Protein AF-A0A9P9P4Y6-F1 (afdb_monomer_lite)

Sequence (177 aa):
MSGSPSTPTEPVHRPNLHLLPASKLDEPAIAHLHTLSPSIWAPLIDFNLPLLPSQAPVTNEHGLICWLADINWPIAYPVSQLLLTLVNDCDKRDKYGDVLVRAVTRVLECVEEWDWLYWTIVHVVDGIEDRGWMRERFGASLKALQGRVPKEEEEDWGFGEVIGRCLGEGDGESEPR

Foldseek 3Di:
DDDDPDDPDPAPPPPDPVLDAPDLARQVSLVVLVVDDCVRQLSQQAPVPPDDPNHDDDPPRDGLLNSLLDPPRPCNLSSLVSLLVQQQDPVSCVVRVVSSLVSLLCCLPPPPRLSSVLSSLVSHLLSHPPLVVSCVRCVVSLVVSVVPQDPVSCVVRVSVVSSCVSNVVPDPPPPDD

Structure (mmCIF, N/CA/C/O backbone):
data_AF-A0A9P9P4Y6-F1
#
_entry.id   AF-A0A9P9P4Y6-F1
#
loop_
_atom_site.group_PDB
_atom_site.id
_atom_site.type_symbol
_atom_site.label_atom_id
_atom_site.label_alt_id
_atom_site.label_comp_id
_atom_site.label_asym_id
_atom_site.label_entity_id
_atom_site.label_seq_id
_atom_site.pdbx_PDB_ins_code
_atom_site.Cartn_x
_atom_site.Cartn_y
_atom_site.Cartn_z
_atom_site.occupancy
_atom_site.B_iso_or_equiv
_atom_site.auth_seq_id
_atom_site.auth_comp_id
_atom_site.auth_asym_id
_atom_site.auth_atom_id
_atom_site.pdbx_PDB_model_num
ATOM 1 N N . MET A 1 1 ? 9.558 -48.601 10.997 1.00 41.41 1 MET A N 1
ATOM 2 C CA . MET A 1 1 ? 9.427 -47.133 10.909 1.00 41.41 1 MET A CA 1
ATOM 3 C C . MET A 1 1 ? 10.290 -46.679 9.748 1.00 41.41 1 MET A C 1
ATOM 5 O O . MET A 1 1 ? 11.505 -46.691 9.877 1.00 41.41 1 MET A O 1
ATOM 9 N N . SER A 1 2 ? 9.684 -46.416 8.593 1.00 39.50 2 SER A N 1
ATOM 10 C CA . SER A 1 2 ? 10.407 -46.008 7.385 1.00 39.50 2 SER A CA 1
ATOM 11 C C . SER A 1 2 ? 10.433 -44.484 7.334 1.00 39.50 2 SER A C 1
ATOM 13 O O . SER A 1 2 ? 9.413 -43.862 7.050 1.00 39.50 2 SER A O 1
ATOM 15 N N . GLY A 1 3 ? 11.573 -43.886 7.681 1.00 40.00 3 GLY A N 1
ATOM 16 C CA . GLY A 1 3 ? 11.806 -42.459 7.486 1.00 40.00 3 GLY A CA 1
ATOM 17 C C . GLY A 1 3 ? 11.973 -42.187 5.997 1.00 40.00 3 GLY A C 1
ATOM 18 O O . GLY A 1 3 ? 12.888 -42.723 5.376 1.00 40.00 3 GLY A O 1
ATOM 19 N N . SER A 1 4 ? 11.074 -41.396 5.417 1.00 41.38 4 SER A N 1
ATOM 20 C CA . SER A 1 4 ? 11.300 -40.854 4.078 1.00 41.3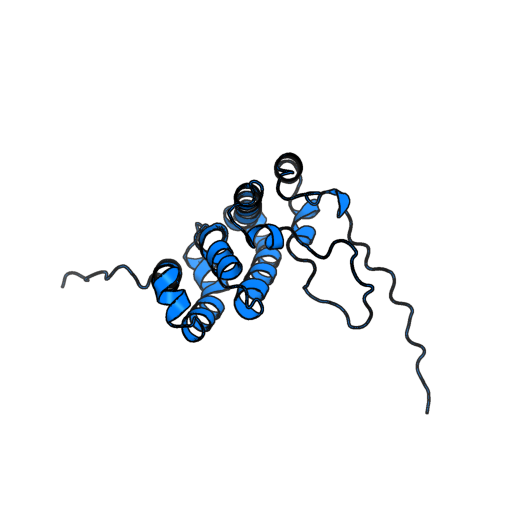8 4 SER A CA 1
ATOM 21 C C . SER A 1 4 ? 12.419 -39.812 4.179 1.00 41.38 4 SER A C 1
ATOM 23 O O . SER A 1 4 ? 12.336 -38.949 5.055 1.00 41.38 4 SER A O 1
ATOM 25 N N . PRO A 1 5 ? 13.472 -39.876 3.349 1.00 44.28 5 PRO A N 1
ATOM 26 C CA . PRO A 1 5 ? 14.483 -38.832 3.322 1.00 44.28 5 PRO A CA 1
ATOM 27 C C . PRO A 1 5 ? 13.847 -37.548 2.785 1.00 44.28 5 PRO A C 1
ATOM 29 O O . PRO A 1 5 ? 13.295 -37.535 1.684 1.00 44.28 5 PRO A O 1
ATOM 32 N N . SER A 1 6 ? 13.908 -36.477 3.578 1.00 45.12 6 SER A N 1
ATOM 33 C CA . SER A 1 6 ? 13.516 -35.135 3.158 1.00 45.12 6 SER A CA 1
ATOM 34 C C . SER A 1 6 ? 14.302 -34.765 1.904 1.00 45.12 6 SER A C 1
ATOM 36 O O . SER A 1 6 ? 15.532 -34.707 1.922 1.00 45.12 6 SER A O 1
ATOM 38 N N . THR A 1 7 ? 13.593 -34.569 0.798 1.00 43.34 7 THR A N 1
ATOM 39 C CA . THR A 1 7 ? 14.174 -34.135 -0.471 1.00 43.34 7 THR A CA 1
ATOM 40 C C . THR A 1 7 ? 14.844 -32.773 -0.254 1.00 43.34 7 THR A C 1
ATOM 42 O O . THR A 1 7 ? 14.211 -31.901 0.352 1.00 43.34 7 THR A O 1
ATOM 45 N N . PRO A 1 8 ? 16.092 -32.552 -0.709 1.00 42.59 8 PRO A N 1
ATOM 46 C CA . PRO A 1 8 ? 16.696 -31.227 -0.678 1.00 42.59 8 PRO A CA 1
ATOM 47 C C . PRO A 1 8 ? 15.785 -30.276 -1.453 1.00 42.59 8 PRO A C 1
ATOM 49 O O . PRO A 1 8 ? 15.567 -30.460 -2.649 1.00 42.59 8 PRO A O 1
ATOM 52 N N . THR A 1 9 ? 15.187 -29.309 -0.761 1.00 47.84 9 THR A N 1
ATOM 53 C CA . THR A 1 9 ? 14.429 -28.249 -1.424 1.00 47.84 9 THR A CA 1
ATOM 54 C C . THR A 1 9 ? 15.454 -27.397 -2.166 1.00 47.84 9 THR A C 1
ATOM 56 O O . THR A 1 9 ? 16.363 -26.857 -1.535 1.00 47.84 9 THR A O 1
ATOM 59 N N . GLU A 1 10 ? 15.370 -27.334 -3.497 1.00 41.88 10 GLU A N 1
ATOM 60 C CA . GLU A 1 10 ? 16.190 -26.409 -4.284 1.00 41.88 10 GLU A CA 1
ATOM 61 C C . GLU A 1 10 ? 16.064 -24.992 -3.696 1.00 41.88 10 GLU A C 1
ATOM 63 O O . GLU A 1 10 ? 14.973 -24.617 -3.244 1.00 41.88 10 GLU A O 1
ATOM 68 N N . PRO A 1 11 ? 17.147 -24.191 -3.663 1.00 46.66 11 PRO A N 1
ATOM 69 C CA . PRO A 1 11 ? 17.037 -22.807 -3.236 1.00 46.66 11 PRO A CA 1
ATOM 70 C C . PRO A 1 11 ? 15.997 -22.123 -4.120 1.00 46.66 11 PRO A C 1
ATOM 72 O O . PRO A 1 11 ? 16.094 -22.172 -5.346 1.00 46.66 11 PRO A O 1
ATOM 75 N N . VAL A 1 12 ? 14.989 -21.506 -3.497 1.00 50.34 12 VAL A N 1
ATOM 76 C CA . VAL A 1 12 ? 13.965 -20.745 -4.216 1.00 50.34 12 VAL A CA 1
ATOM 77 C C . VAL A 1 12 ? 14.687 -19.640 -4.977 1.00 50.34 12 VAL A C 1
ATOM 79 O O . VAL A 1 12 ? 15.113 -18.645 -4.391 1.00 50.34 12 VAL A O 1
ATOM 82 N N . HIS A 1 13 ? 14.870 -19.835 -6.281 1.00 50.34 13 HIS A N 1
ATOM 83 C CA . HIS A 1 13 ? 15.431 -18.819 -7.149 1.00 50.34 13 HIS A CA 1
ATOM 84 C C . HIS A 1 13 ? 14.433 -17.664 -7.193 1.00 50.34 13 HIS A C 1
ATOM 86 O O . HIS A 1 13 ? 13.380 -17.761 -7.821 1.00 50.34 13 HIS A O 1
ATOM 92 N N . ARG A 1 14 ? 14.742 -16.588 -6.467 1.00 62.38 14 ARG A N 1
ATOM 93 C CA . ARG A 1 14 ? 14.005 -15.325 -6.527 1.00 62.38 14 ARG A CA 1
ATOM 94 C C . ARG A 1 14 ? 14.793 -14.397 -7.452 1.00 62.38 14 ARG A C 1
ATOM 96 O O . ARG A 1 14 ? 15.753 -13.772 -6.994 1.00 62.38 14 ARG A O 1
ATOM 103 N N . PRO A 1 15 ? 14.491 -14.376 -8.763 1.00 67.06 15 PRO A N 1
ATOM 104 C CA . PRO A 1 15 ? 15.202 -13.507 -9.687 1.00 67.06 15 PRO A CA 1
ATOM 105 C C . PRO A 1 15 ? 15.005 -12.042 -9.276 1.00 67.06 15 PRO A C 1
ATOM 107 O O . PRO A 1 15 ? 14.011 -11.688 -8.646 1.00 67.06 15 PRO A O 1
ATOM 110 N N . ASN A 1 16 ? 15.948 -11.186 -9.665 1.00 83.81 16 ASN A N 1
ATOM 111 C CA . ASN A 1 16 ? 15.811 -9.726 -9.603 1.00 83.81 16 ASN A CA 1
ATOM 112 C C . ASN A 1 16 ? 15.882 -9.058 -8.217 1.00 83.81 16 ASN A C 1
ATOM 114 O O . ASN A 1 16 ? 15.618 -7.865 -8.124 1.00 83.81 16 ASN A O 1
ATOM 118 N N . LEU A 1 17 ? 16.325 -9.748 -7.157 1.00 84.81 17 LEU A N 1
ATOM 119 C CA . LEU A 1 17 ? 16.544 -9.114 -5.838 1.00 84.81 17 LEU A CA 1
ATOM 120 C C . LEU A 1 17 ? 17.487 -7.897 -5.886 1.00 84.81 17 LEU A C 1
ATOM 122 O O . LEU A 1 17 ? 17.355 -6.984 -5.082 1.00 84.81 17 LEU A O 1
ATOM 126 N N . HIS A 1 18 ? 18.415 -7.868 -6.846 1.00 86.06 18 HIS A N 1
ATOM 127 C CA . HIS A 1 18 ? 19.325 -6.743 -7.082 1.00 86.06 18 HIS A CA 1
ATOM 128 C C . HIS A 1 18 ? 18.623 -5.464 -7.575 1.00 86.06 18 HIS A C 1
ATOM 130 O O . HIS A 1 18 ? 19.275 -4.431 -7.667 1.00 86.06 18 HIS A O 1
ATOM 136 N N . LEU A 1 19 ? 17.333 -5.535 -7.926 1.00 90.94 19 LEU A N 1
ATOM 137 C CA . LEU A 1 19 ? 16.517 -4.377 -8.301 1.00 90.94 19 LEU A CA 1
ATOM 138 C C . LEU A 1 19 ? 15.846 -3.700 -7.101 1.00 90.94 19 LEU A C 1
ATOM 140 O O . LEU A 1 19 ? 15.252 -2.636 -7.263 1.00 90.94 19 LEU A O 1
ATOM 144 N N . LEU A 1 20 ? 15.876 -4.324 -5.918 1.00 90.94 20 LEU A N 1
ATOM 145 C CA . LEU A 1 20 ? 15.368 -3.683 -4.712 1.00 90.94 20 LEU A CA 1
ATOM 146 C C . LEU A 1 20 ? 16.230 -2.466 -4.371 1.00 90.94 20 LEU A C 1
ATOM 148 O O . LEU A 1 20 ? 17.451 -2.524 -4.541 1.00 90.94 20 LEU A O 1
ATOM 152 N N . PRO A 1 21 ? 15.623 -1.410 -3.816 1.00 91.50 21 PRO A N 1
ATOM 153 C CA . PRO A 1 21 ? 16.379 -0.290 -3.288 1.00 91.50 21 PRO A CA 1
ATOM 154 C C . PRO A 1 21 ? 17.422 -0.737 -2.266 1.00 91.50 21 PRO A C 1
ATOM 156 O O . PRO A 1 21 ? 17.126 -1.525 -1.365 1.00 91.50 21 PRO A O 1
ATOM 159 N N . ALA A 1 22 ? 18.636 -0.202 -2.373 1.00 89.94 22 ALA A N 1
ATOM 160 C CA . ALA A 1 22 ? 19.704 -0.492 -1.419 1.00 89.94 22 ALA A CA 1
ATOM 161 C C . ALA A 1 22 ? 19.569 0.317 -0.116 1.00 89.94 22 ALA A C 1
ATOM 163 O O . ALA A 1 22 ? 20.199 -0.010 0.891 1.00 89.94 22 ALA A O 1
ATOM 164 N N . SER A 1 23 ? 18.786 1.402 -0.127 1.00 92.56 23 SER A N 1
ATOM 165 C CA . SER A 1 23 ? 18.568 2.261 1.038 1.00 92.56 23 SER A CA 1
ATOM 166 C C . SER A 1 23 ? 17.284 3.085 0.916 1.00 92.56 23 SER A C 1
ATOM 168 O O . SER A 1 23 ? 16.736 3.243 -0.172 1.00 92.56 23 SER A O 1
ATOM 170 N N . LYS A 1 24 ? 16.883 3.725 2.020 1.00 92.81 24 LYS A N 1
ATOM 171 C CA . LYS A 1 24 ? 15.756 4.672 2.074 1.00 92.81 24 LYS A CA 1
ATOM 172 C C . LYS A 1 24 ? 15.887 5.914 1.175 1.00 92.81 24 LYS A C 1
ATOM 174 O O . LYS A 1 24 ? 14.923 6.659 1.039 1.00 92.81 24 LYS A O 1
ATOM 179 N N . LEU A 1 25 ? 17.074 6.158 0.610 1.00 94.19 25 LEU A N 1
ATOM 180 C CA . LEU A 1 25 ? 17.378 7.286 -0.282 1.00 94.19 25 LEU A CA 1
ATOM 181 C C . LEU A 1 25 ? 17.483 6.865 -1.759 1.00 94.19 25 LEU A C 1
ATOM 183 O O . LEU A 1 25 ? 17.777 7.695 -2.615 1.00 94.19 25 LEU A O 1
ATOM 187 N N . ASP A 1 26 ? 17.310 5.579 -2.067 1.00 93.12 26 ASP A N 1
ATOM 188 C CA . ASP A 1 26 ? 17.565 5.016 -3.396 1.00 93.12 26 ASP A CA 1
ATOM 189 C C . ASP A 1 26 ? 16.344 5.141 -4.326 1.00 93.12 26 ASP A C 1
ATOM 191 O O . ASP A 1 26 ? 15.806 4.171 -4.858 1.00 93.12 26 ASP A O 1
ATOM 195 N N . GLU A 1 27 ? 15.883 6.377 -4.515 1.00 92.69 27 GLU A N 1
ATOM 196 C CA . GLU A 1 27 ? 14.817 6.712 -5.465 1.00 92.69 27 GLU A CA 1
ATOM 197 C C . GLU A 1 27 ? 15.111 6.268 -6.916 1.00 92.69 27 GLU A C 1
ATOM 199 O O . GLU A 1 27 ? 14.174 5.827 -7.594 1.00 92.69 27 GLU A O 1
ATOM 204 N N . PRO A 1 28 ? 16.368 6.308 -7.423 1.00 93.94 28 PRO A N 1
ATOM 205 C CA . PRO A 1 28 ? 16.675 5.828 -8.768 1.00 93.94 28 PRO A CA 1
ATOM 206 C C . PRO A 1 28 ? 16.328 4.353 -8.992 1.00 93.94 28 PRO A C 1
ATOM 208 O O . PRO A 1 28 ? 15.915 4.003 -10.100 1.00 93.94 28 PRO A O 1
ATOM 211 N N . ALA A 1 29 ? 16.443 3.496 -7.969 1.00 93.19 29 ALA A N 1
ATOM 212 C CA . ALA A 1 29 ? 16.020 2.101 -8.074 1.00 93.19 29 ALA A CA 1
ATOM 213 C C . ALA A 1 29 ? 14.520 1.997 -8.392 1.00 93.19 29 ALA A C 1
ATOM 215 O O . ALA A 1 29 ? 14.132 1.275 -9.310 1.00 93.19 29 ALA A O 1
ATOM 216 N N . ILE A 1 30 ? 13.675 2.787 -7.722 1.00 94.94 30 ILE A N 1
ATOM 2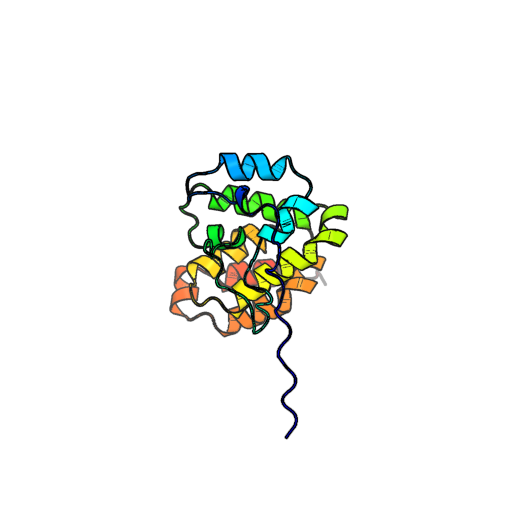17 C CA . ILE A 1 30 ? 12.227 2.808 -7.985 1.00 94.94 30 ILE A CA 1
ATOM 218 C C . ILE A 1 30 ? 11.919 3.373 -9.369 1.00 94.94 30 ILE A C 1
ATOM 220 O O . ILE A 1 30 ? 11.121 2.795 -10.109 1.00 94.94 30 ILE A O 1
ATOM 224 N N . ALA A 1 31 ? 12.590 4.457 -9.763 1.00 93.38 31 ALA A N 1
ATOM 225 C CA . ALA A 1 31 ? 12.450 5.010 -11.107 1.00 93.38 31 ALA A CA 1
ATOM 226 C C . ALA A 1 31 ? 12.803 3.968 -12.183 1.00 93.38 31 ALA A C 1
ATOM 228 O O . ALA A 1 31 ? 12.105 3.858 -13.190 1.00 93.38 31 ALA A O 1
ATOM 229 N N . HIS A 1 32 ? 13.837 3.152 -11.955 1.00 94.81 32 HIS A N 1
ATOM 230 C CA . HIS A 1 32 ? 14.171 2.048 -12.847 1.00 94.81 32 HIS A CA 1
ATOM 231 C C . HIS A 1 32 ? 13.084 0.965 -12.859 1.00 94.81 32 HIS A C 1
ATOM 233 O O . HIS A 1 32 ? 12.693 0.528 -13.942 1.00 94.81 32 HIS A O 1
ATOM 239 N N . LEU A 1 33 ? 12.528 0.581 -11.706 1.00 95.75 33 LEU A N 1
ATOM 240 C CA . LEU A 1 33 ? 11.429 -0.392 -11.632 1.00 95.75 33 LEU A CA 1
ATOM 241 C C . LEU A 1 33 ? 10.201 0.035 -12.451 1.00 95.75 33 LEU A C 1
ATOM 243 O O . LEU A 1 33 ? 9.612 -0.802 -13.132 1.00 95.75 33 LEU A O 1
ATOM 247 N N . HIS A 1 34 ? 9.867 1.330 -12.479 1.00 93.56 34 HIS A N 1
ATOM 248 C CA . HIS A 1 34 ? 8.794 1.863 -13.333 1.00 93.56 34 HIS A CA 1
ATOM 249 C C . HIS A 1 34 ? 9.027 1.643 -14.837 1.00 93.56 34 HIS A C 1
ATOM 251 O O . HIS A 1 34 ? 8.067 1.615 -15.606 1.00 93.56 34 HIS A O 1
ATOM 257 N N . THR A 1 35 ? 10.279 1.477 -15.275 1.00 95.00 35 THR A N 1
ATOM 258 C CA . THR A 1 35 ? 10.611 1.197 -16.684 1.00 95.00 35 THR A CA 1
ATOM 259 C C . THR A 1 35 ? 10.498 -0.285 -17.049 1.00 95.00 35 THR A C 1
ATOM 261 O O . THR A 1 35 ? 10.559 -0.640 -18.227 1.00 95.00 35 THR A O 1
ATOM 264 N N . LEU A 1 36 ? 10.339 -1.160 -16.054 1.00 94.94 36 LEU A N 1
ATOM 265 C CA . LEU A 1 36 ? 10.328 -2.607 -16.219 1.00 94.94 36 LEU A CA 1
ATOM 266 C C . LEU A 1 36 ? 8.897 -3.157 -16.232 1.00 94.94 36 LEU A C 1
ATOM 268 O O . LEU A 1 36 ? 7.982 -2.624 -15.604 1.00 94.94 36 LEU A O 1
ATOM 272 N N . SER A 1 37 ? 8.710 -4.289 -16.915 1.00 94.00 37 SER A N 1
ATOM 273 C CA . SER A 1 37 ? 7.447 -5.034 -16.855 1.00 94.00 37 SER A CA 1
ATOM 274 C C . SER A 1 37 ? 7.139 -5.457 -15.410 1.00 94.00 37 SER A C 1
ATOM 276 O O . SER A 1 37 ? 8.037 -5.987 -14.749 1.00 94.00 37 SER A O 1
ATOM 278 N N . PRO A 1 38 ? 5.880 -5.353 -14.938 1.00 94.00 38 PRO A N 1
ATOM 279 C CA . PRO A 1 38 ? 5.460 -5.881 -13.638 1.00 94.00 38 PRO A CA 1
ATOM 280 C C . PRO A 1 38 ? 5.845 -7.338 -13.375 1.00 94.00 38 PRO A C 1
ATOM 282 O O . PRO A 1 38 ? 6.125 -7.698 -12.238 1.00 94.00 38 PRO A O 1
ATOM 285 N N . SER A 1 39 ? 5.953 -8.176 -14.412 1.00 91.81 39 SER A N 1
ATOM 286 C CA . SER A 1 39 ? 6.429 -9.561 -14.270 1.00 91.81 39 SER A CA 1
ATOM 287 C C . SER A 1 39 ? 7.827 -9.670 -13.650 1.00 91.81 39 SER A C 1
ATOM 289 O O . SER A 1 39 ? 8.172 -10.714 -13.106 1.00 91.81 39 SER A O 1
ATOM 291 N N . ILE A 1 40 ? 8.647 -8.623 -13.777 1.00 91.75 40 ILE A N 1
ATOM 292 C CA . ILE A 1 40 ? 10.027 -8.578 -13.288 1.00 91.75 40 ILE A CA 1
ATOM 293 C C . ILE A 1 40 ? 10.061 -8.227 -11.798 1.00 91.75 40 ILE A C 1
ATOM 295 O O . ILE A 1 40 ? 10.867 -8.804 -11.067 1.00 91.75 40 ILE A O 1
ATOM 299 N N . TRP A 1 41 ? 9.200 -7.307 -11.352 1.00 92.50 41 TRP A N 1
ATOM 300 C CA . TRP A 1 41 ? 9.314 -6.678 -10.035 1.00 92.50 41 TRP A CA 1
ATOM 301 C C . TRP A 1 41 ? 8.129 -6.902 -9.095 1.00 92.50 41 TRP A C 1
ATOM 303 O O . TRP A 1 41 ? 8.308 -6.780 -7.889 1.00 92.50 41 TRP A O 1
ATOM 313 N N . ALA A 1 42 ? 6.942 -7.284 -9.575 1.00 92.19 42 ALA A N 1
ATOM 314 C CA . ALA A 1 42 ? 5.812 -7.607 -8.699 1.00 92.19 42 ALA A CA 1
ATOM 315 C C . ALA A 1 42 ? 6.136 -8.726 -7.681 1.00 92.19 42 ALA A C 1
ATOM 317 O O . ALA A 1 42 ? 5.733 -8.605 -6.525 1.00 92.19 42 ALA A O 1
ATOM 318 N N . PRO A 1 43 ? 6.934 -9.767 -8.015 1.00 88.69 43 PRO A N 1
ATOM 319 C CA . PRO A 1 43 ? 7.397 -10.742 -7.021 1.00 88.69 43 PRO A CA 1
ATOM 320 C C . PRO A 1 43 ? 8.290 -10.160 -5.912 1.00 88.69 43 PRO A C 1
ATOM 322 O O . PRO A 1 43 ? 8.568 -10.854 -4.939 1.00 88.69 43 PRO A O 1
ATOM 325 N N . LEU A 1 44 ? 8.762 -8.916 -6.062 1.00 90.81 44 LEU A N 1
ATOM 326 C CA . LEU A 1 44 ? 9.593 -8.211 -5.086 1.00 90.81 44 LEU A CA 1
ATOM 327 C C . LEU A 1 44 ? 8.772 -7.409 -4.062 1.00 90.81 44 LEU A C 1
ATOM 329 O O . LEU A 1 44 ? 9.353 -6.803 -3.165 1.00 90.81 44 LEU A O 1
ATOM 333 N N . ILE A 1 45 ? 7.438 -7.379 -4.187 1.00 92.44 45 ILE A N 1
ATOM 334 C CA . ILE A 1 45 ? 6.568 -6.584 -3.306 1.00 92.44 45 ILE A CA 1
ATOM 335 C C . ILE A 1 45 ? 6.636 -7.077 -1.866 1.00 92.44 45 ILE A C 1
ATOM 337 O O . ILE A 1 45 ? 6.824 -6.273 -0.956 1.00 92.44 45 ILE A O 1
ATOM 341 N N . ASP A 1 46 ? 6.495 -8.385 -1.669 1.00 85.56 46 ASP A N 1
ATOM 342 C CA . ASP A 1 46 ? 6.514 -9.001 -0.351 1.00 85.56 46 ASP A CA 1
ATOM 343 C C . ASP A 1 46 ? 7.133 -10.394 -0.420 1.00 85.56 46 ASP A C 1
ATOM 345 O O . ASP A 1 46 ? 6.701 -11.265 -1.177 1.00 85.56 46 ASP A O 1
ATOM 349 N N . PHE A 1 47 ? 8.166 -10.596 0.388 1.00 77.19 47 PHE A N 1
ATOM 350 C CA . PHE A 1 47 ? 8.908 -11.845 0.472 1.00 77.19 47 PHE A CA 1
ATOM 351 C C . PHE A 1 47 ? 8.407 -12.783 1.563 1.00 77.19 47 PHE A C 1
ATOM 353 O O . PHE A 1 47 ? 8.854 -13.936 1.592 1.00 77.19 47 PHE A O 1
ATOM 360 N N . ASN A 1 48 ? 7.482 -12.314 2.405 1.00 67.06 48 ASN A N 1
ATOM 361 C CA . ASN A 1 48 ? 6.998 -13.001 3.597 1.00 67.06 48 ASN A CA 1
ATOM 362 C C . ASN A 1 48 ? 5.763 -13.888 3.335 1.00 67.06 48 ASN A C 1
ATOM 364 O O . ASN A 1 48 ? 5.133 -14.362 4.279 1.00 67.06 48 ASN A O 1
ATOM 368 N N . LEU A 1 49 ? 5.430 -14.173 2.065 1.00 60.91 49 LEU A N 1
ATOM 369 C CA . LEU A 1 49 ? 4.292 -15.018 1.675 1.00 60.91 49 LEU A CA 1
ATOM 370 C C . LEU A 1 4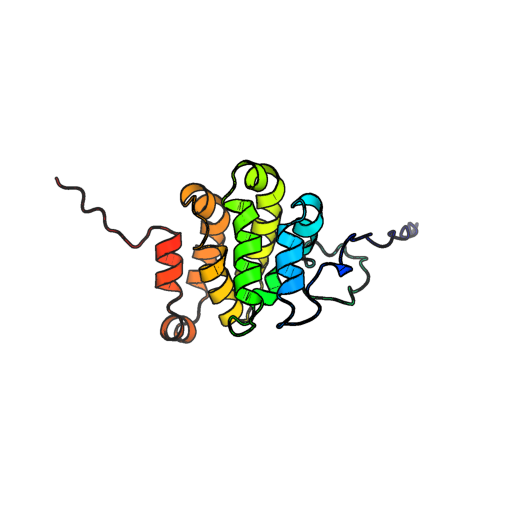9 ? 4.605 -15.990 0.509 1.00 60.91 49 LEU A C 1
ATOM 372 O O . LEU A 1 49 ? 4.878 -15.531 -0.599 1.00 60.91 49 LEU A O 1
ATOM 376 N N . PRO A 1 50 ? 4.452 -17.324 0.674 1.00 52.84 50 PRO A N 1
ATOM 377 C CA . PRO A 1 50 ? 4.604 -18.101 1.898 1.00 52.84 50 PRO A CA 1
ATOM 378 C C . PRO A 1 50 ? 6.065 -18.539 2.107 1.00 52.84 50 PRO A C 1
ATOM 380 O O . PRO A 1 50 ? 6.747 -19.016 1.190 1.00 52.84 50 PRO A O 1
ATOM 383 N N . LEU A 1 51 ? 6.512 -18.458 3.359 1.00 51.66 51 LEU A N 1
ATOM 384 C CA . LEU A 1 51 ? 7.663 -19.205 3.851 1.00 51.66 51 LEU A CA 1
ATOM 385 C C . LEU A 1 51 ? 7.287 -20.695 3.863 1.00 51.66 51 LEU A C 1
ATOM 387 O O . LEU A 1 51 ? 6.562 -21.155 4.743 1.00 51.66 51 LEU A O 1
ATOM 391 N N . LEU A 1 52 ? 7.729 -21.466 2.864 1.00 48.44 52 LEU A N 1
ATOM 392 C CA . LEU A 1 52 ? 7.689 -22.927 2.972 1.00 48.44 52 LEU A CA 1
ATOM 393 C C . LEU A 1 52 ? 8.496 -23.336 4.224 1.00 48.44 52 LEU A C 1
ATOM 395 O O . LEU A 1 52 ? 9.537 -22.724 4.477 1.00 48.44 52 LEU A O 1
ATOM 399 N N . PRO A 1 53 ? 8.089 -24.384 4.968 1.00 44.50 53 PRO A N 1
ATOM 400 C CA . PRO A 1 53 ? 8.727 -24.800 6.228 1.00 44.50 53 PRO A CA 1
ATOM 401 C C . PRO A 1 53 ? 10.235 -25.120 6.153 1.00 44.50 53 PRO A C 1
ATOM 403 O O . PRO A 1 53 ? 10.860 -25.356 7.182 1.00 44.50 53 PRO A O 1
ATOM 406 N N . SER A 1 54 ? 10.819 -25.165 4.952 1.00 46.50 54 SER A N 1
ATOM 407 C CA . SER A 1 54 ? 12.212 -25.522 4.659 1.00 46.50 54 SER A CA 1
ATOM 408 C C . SER A 1 54 ? 13.044 -24.390 4.024 1.00 46.50 54 SER A C 1
ATOM 410 O O . SER A 1 54 ? 14.097 -24.662 3.447 1.00 46.50 54 SER A O 1
ATOM 412 N N . GLN A 1 55 ? 12.598 -23.130 4.083 1.00 52.34 55 GLN A N 1
ATOM 413 C CA . GLN A 1 55 ? 13.295 -22.016 3.420 1.00 52.34 55 GLN A CA 1
ATOM 414 C C . GLN A 1 55 ? 14.494 -21.481 4.219 1.00 52.34 55 GLN A C 1
ATOM 416 O O . GLN A 1 55 ? 14.426 -21.294 5.431 1.00 52.34 55 GLN A O 1
ATOM 421 N N . ALA A 1 56 ? 15.593 -21.203 3.510 1.00 44.50 56 ALA A N 1
ATOM 422 C CA . ALA A 1 56 ? 16.737 -20.475 4.052 1.00 44.50 56 ALA A CA 1
ATOM 423 C C . ALA A 1 56 ? 16.383 -18.986 4.272 1.00 44.50 56 ALA A C 1
ATOM 425 O O . ALA A 1 56 ? 15.626 -18.431 3.469 1.00 44.50 56 ALA A O 1
ATOM 426 N N . PRO A 1 57 ? 16.929 -18.332 5.315 1.00 44.53 57 PRO A N 1
ATOM 427 C CA . PRO A 1 57 ? 16.682 -16.917 5.584 1.00 44.53 57 PRO A CA 1
ATOM 428 C C . PRO A 1 57 ? 17.196 -16.044 4.433 1.00 44.53 57 PRO A C 1
ATOM 430 O O . PRO A 1 57 ? 18.304 -16.241 3.926 1.00 44.53 57 PRO A O 1
ATOM 433 N N . VAL A 1 58 ? 16.377 -15.084 4.006 1.00 52.66 58 VAL A N 1
ATOM 434 C CA . VAL A 1 58 ? 16.744 -14.107 2.977 1.00 52.66 58 VAL A CA 1
ATOM 435 C C . VAL A 1 58 ? 17.584 -13.022 3.645 1.00 52.66 58 VAL A C 1
ATOM 437 O O . VAL A 1 58 ? 17.168 -12.441 4.635 1.00 52.66 58 VAL A O 1
ATOM 440 N N . THR A 1 59 ? 18.767 -12.731 3.108 1.00 46.84 59 THR A N 1
ATOM 441 C CA . THR A 1 59 ? 19.677 -11.710 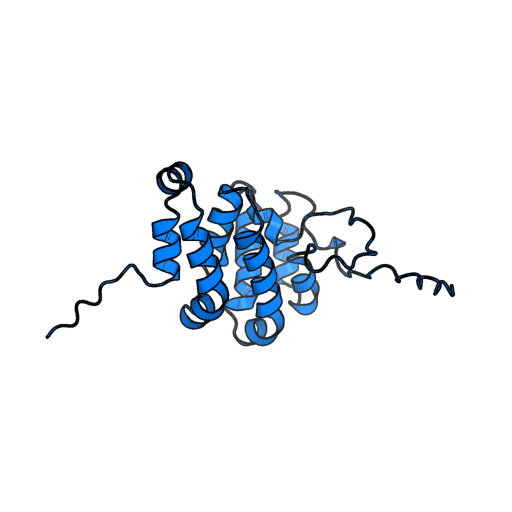3.662 1.00 46.84 59 THR A CA 1
ATOM 442 C C . THR A 1 59 ? 19.201 -10.271 3.431 1.00 46.84 59 THR A C 1
ATOM 444 O O . THR A 1 59 ? 19.743 -9.349 4.034 1.00 46.84 59 THR A O 1
ATOM 447 N N . ASN A 1 60 ? 18.197 -10.077 2.570 1.00 51.62 60 ASN A N 1
ATOM 448 C CA . ASN A 1 60 ? 17.415 -8.851 2.457 1.00 51.62 60 ASN A CA 1
ATOM 449 C C . ASN A 1 60 ? 15.959 -9.176 2.818 1.00 51.62 60 ASN A C 1
ATOM 451 O O . ASN A 1 60 ? 15.218 -9.743 2.017 1.00 51.62 60 ASN A O 1
ATOM 455 N N . GLU A 1 61 ? 15.588 -8.885 4.059 1.00 59.69 61 GLU A N 1
ATOM 456 C CA . GLU A 1 61 ? 14.298 -9.263 4.653 1.00 59.69 61 GLU A CA 1
ATOM 457 C C . GLU A 1 61 ? 13.132 -8.386 4.159 1.00 59.69 61 GLU A C 1
ATOM 459 O O . GLU A 1 61 ? 11.966 -8.683 4.420 1.00 59.69 61 GLU A O 1
ATOM 464 N N . HIS A 1 62 ? 13.432 -7.322 3.406 1.00 72.62 62 HIS A N 1
ATOM 465 C CA . HIS A 1 62 ? 12.486 -6.255 3.106 1.00 72.62 62 HIS A CA 1
ATOM 466 C C . HIS A 1 62 ? 12.058 -6.281 1.633 1.00 72.62 62 HIS A C 1
ATOM 468 O O . HIS A 1 62 ? 12.846 -6.007 0.726 1.00 72.62 62 HIS A O 1
ATOM 474 N N . GLY A 1 63 ? 10.787 -6.614 1.392 1.00 88.69 63 GLY A N 1
ATOM 475 C CA . GLY A 1 63 ? 10.138 -6.392 0.097 1.00 88.69 63 GLY A CA 1
ATOM 476 C C . GLY A 1 63 ? 9.843 -4.910 -0.136 1.00 88.69 63 GLY A C 1
ATOM 477 O O . GLY A 1 63 ? 10.017 -4.085 0.762 1.00 88.69 63 GLY A O 1
ATOM 478 N N . LEU A 1 64 ? 9.354 -4.556 -1.328 1.0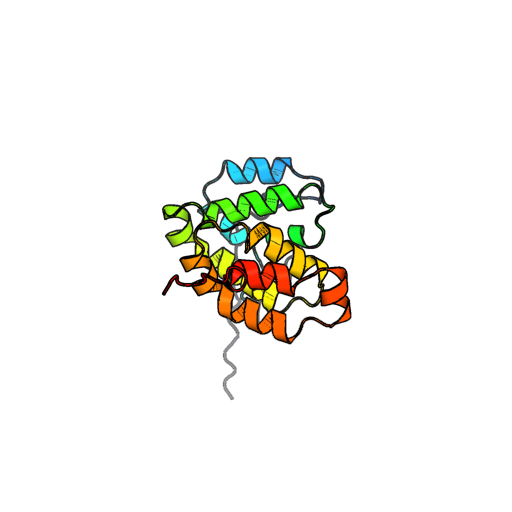0 93.94 64 LEU A N 1
ATOM 479 C CA . LEU A 1 64 ? 8.999 -3.166 -1.636 1.00 93.94 64 LEU A CA 1
ATOM 480 C C . LEU A 1 64 ? 8.013 -2.587 -0.610 1.00 93.94 64 LEU A C 1
ATOM 482 O O . LEU A 1 64 ? 8.174 -1.444 -0.204 1.00 93.94 64 LEU A O 1
ATOM 486 N N . ILE A 1 65 ? 7.049 -3.379 -0.128 1.00 93.31 65 ILE A N 1
ATOM 487 C CA . ILE A 1 65 ? 6.032 -2.899 0.820 1.00 93.31 65 ILE A CA 1
ATOM 488 C C . ILE A 1 65 ? 6.602 -2.483 2.188 1.00 93.31 65 ILE A C 1
ATOM 490 O O . ILE A 1 65 ? 5.980 -1.700 2.901 1.00 93.31 65 ILE A O 1
ATOM 494 N N . CYS A 1 66 ? 7.798 -2.957 2.547 1.00 92.00 66 CYS A N 1
ATOM 495 C CA . CYS A 1 66 ? 8.474 -2.587 3.792 1.00 92.00 66 CYS A CA 1
ATOM 496 C C . CYS A 1 66 ? 8.961 -1.136 3.793 1.00 92.00 66 CYS A C 1
ATOM 498 O O . CYS A 1 66 ? 9.101 -0.544 4.856 1.00 92.00 66 CYS A O 1
ATOM 500 N N . TRP A 1 67 ? 9.174 -0.529 2.622 1.00 93.50 67 TRP A N 1
ATOM 501 C CA . TRP A 1 67 ? 9.561 0.882 2.533 1.00 93.50 67 TRP A CA 1
ATOM 502 C C . TRP A 1 67 ? 8.435 1.848 2.917 1.00 93.50 67 TRP A C 1
ATOM 504 O O . TRP A 1 67 ? 8.688 3.040 3.036 1.00 93.50 67 TRP A O 1
ATOM 514 N N . LEU A 1 68 ? 7.215 1.345 3.127 1.00 94.62 68 LEU A N 1
ATOM 515 C CA . LEU A 1 68 ? 6.086 2.119 3.646 1.00 94.62 68 LEU A CA 1
ATOM 516 C C . LEU A 1 68 ? 6.039 2.163 5.178 1.00 94.62 68 LEU A C 1
ATOM 518 O O . LEU A 1 68 ? 5.129 2.779 5.724 1.00 94.62 68 LEU A O 1
ATOM 522 N N . ALA A 1 69 ? 6.983 1.515 5.868 1.00 91.56 69 ALA A N 1
ATOM 523 C CA . ALA A 1 69 ? 7.026 1.521 7.328 1.00 91.56 69 ALA A CA 1
ATOM 524 C C . ALA A 1 69 ? 7.284 2.918 7.912 1.00 91.56 69 ALA A C 1
ATOM 526 O O . ALA A 1 69 ? 6.822 3.213 9.003 1.00 91.56 69 ALA A O 1
ATOM 527 N N . ASP A 1 70 ? 7.970 3.795 7.176 1.00 92.75 70 ASP A N 1
ATOM 528 C CA . ASP A 1 70 ? 8.223 5.173 7.593 1.00 92.75 70 ASP A CA 1
ATOM 529 C C . ASP A 1 70 ? 8.070 6.110 6.392 1.00 92.75 70 ASP A C 1
ATOM 531 O O . ASP A 1 70 ? 8.884 6.110 5.464 1.00 92.75 70 ASP A O 1
ATOM 535 N N . ILE A 1 71 ? 7.026 6.939 6.417 1.00 91.94 71 ILE A N 1
ATOM 536 C CA . ILE A 1 71 ? 6.735 7.885 5.334 1.00 91.94 71 ILE A CA 1
ATOM 537 C C . ILE A 1 71 ? 7.811 8.969 5.177 1.00 91.94 71 ILE A C 1
ATOM 539 O O . ILE A 1 71 ? 7.907 9.599 4.126 1.00 91.94 71 ILE A O 1
ATOM 543 N N . ASN A 1 72 ? 8.648 9.183 6.199 1.00 93.31 72 ASN A N 1
ATOM 544 C CA . ASN A 1 72 ? 9.748 10.142 6.129 1.00 93.31 72 ASN A CA 1
ATOM 545 C C . ASN A 1 72 ? 10.925 9.612 5.307 1.00 93.31 72 ASN A C 1
ATOM 547 O O . ASN A 1 72 ? 11.880 10.350 5.046 1.00 93.31 72 ASN A O 1
ATOM 551 N N . TRP A 1 73 ? 10.904 8.340 4.903 1.00 94.81 73 TRP A N 1
ATOM 552 C CA . TRP A 1 73 ? 11.859 7.826 3.935 1.00 94.81 73 TRP A CA 1
ATOM 553 C C . TRP A 1 73 ? 11.532 8.398 2.555 1.00 94.81 73 TRP A C 1
ATOM 555 O O . TRP A 1 73 ? 10.433 8.162 2.056 1.00 94.81 73 TRP A O 1
ATOM 565 N N . PRO A 1 74 ? 12.476 9.092 1.888 1.00 95.19 74 PRO A N 1
ATOM 566 C CA . PRO A 1 74 ? 12.231 9.673 0.565 1.00 95.19 74 PRO A CA 1
ATOM 567 C C . PRO A 1 74 ? 11.690 8.674 -0.463 1.00 95.19 74 PRO A C 1
ATOM 569 O O . PRO A 1 74 ? 10.914 9.031 -1.343 1.00 95.19 74 PRO A O 1
ATOM 572 N N . ILE A 1 75 ? 12.043 7.398 -0.308 1.00 95.06 75 ILE A N 1
ATOM 573 C CA . ILE A 1 75 ? 11.598 6.317 -1.182 1.00 95.06 75 ILE A CA 1
ATOM 574 C C . ILE A 1 75 ? 10.166 5.812 -0.926 1.00 95.06 75 ILE A C 1
ATOM 576 O O . ILE A 1 75 ? 9.595 5.166 -1.805 1.00 95.06 75 ILE A O 1
ATOM 580 N N . ALA A 1 76 ? 9.563 6.098 0.233 1.00 94.81 76 ALA A N 1
ATOM 581 C CA . ALA A 1 76 ? 8.254 5.562 0.617 1.00 94.81 76 ALA A CA 1
ATOM 582 C C . ALA A 1 76 ? 7.154 5.981 -0.370 1.00 94.81 76 ALA A C 1
ATOM 584 O O . ALA A 1 76 ? 6.396 5.148 -0.874 1.00 94.81 76 ALA A O 1
ATOM 585 N N . TYR A 1 77 ? 7.112 7.269 -0.723 1.00 95.62 77 TYR A N 1
ATOM 586 C CA . TYR A 1 77 ? 6.137 7.773 -1.685 1.00 95.62 77 TYR A CA 1
ATOM 587 C C . TYR A 1 77 ? 6.352 7.193 -3.098 1.00 95.62 77 TYR A C 1
ATOM 589 O O . TYR A 1 77 ? 5.399 6.616 -3.626 1.00 95.62 77 TYR A O 1
ATOM 597 N N . PRO A 1 78 ? 7.559 7.223 -3.701 1.00 96.75 78 PRO A N 1
ATOM 598 C CA . PRO A 1 78 ? 7.835 6.521 -4.956 1.00 96.75 78 PRO A CA 1
ATOM 599 C C . PRO A 1 78 ? 7.412 5.048 -4.952 1.00 96.75 78 PRO A C 1
ATOM 601 O O . PRO A 1 78 ? 6.798 4.584 -5.912 1.00 96.75 78 PRO A O 1
ATOM 604 N N . VAL A 1 79 ? 7.685 4.313 -3.868 1.00 97.06 79 VAL A N 1
ATOM 605 C CA . VAL A 1 79 ? 7.244 2.919 -3.720 1.00 97.06 79 VAL A CA 1
ATOM 606 C C . VAL A 1 79 ? 5.726 2.823 -3.777 1.00 97.06 79 VAL A C 1
ATOM 608 O O . VAL A 1 79 ? 5.208 2.011 -4.539 1.00 97.06 79 VAL A O 1
ATOM 611 N N . SER A 1 80 ? 5.003 3.661 -3.030 1.00 97.06 80 SER A N 1
ATOM 612 C CA . SER A 1 80 ? 3.536 3.655 -3.055 1.00 97.06 80 SER A CA 1
ATOM 613 C C . SER A 1 80 ? 2.988 3.865 -4.471 1.00 97.06 80 SER A C 1
ATOM 615 O O . SER A 1 80 ? 2.114 3.121 -4.914 1.00 97.06 80 SER A O 1
ATOM 617 N N . GLN A 1 81 ? 3.574 4.802 -5.226 1.00 97.25 81 GLN A N 1
ATOM 618 C CA . GLN A 1 81 ? 3.177 5.088 -6.603 1.00 97.25 81 GLN A CA 1
ATOM 619 C C . GLN A 1 81 ? 3.466 3.904 -7.528 1.00 97.25 81 GLN A C 1
ATOM 621 O O . GLN A 1 81 ? 2.616 3.552 -8.346 1.00 97.25 81 GLN A O 1
ATOM 626 N N . LEU A 1 82 ? 4.617 3.240 -7.369 1.00 97.12 82 LEU A N 1
ATOM 627 C CA . LEU A 1 82 ? 4.930 2.006 -8.089 1.00 97.12 82 LEU A CA 1
ATOM 628 C C . LEU A 1 82 ? 3.877 0.924 -7.827 1.00 97.12 82 LEU A C 1
ATOM 630 O O . LEU A 1 82 ? 3.363 0.342 -8.783 1.00 97.12 82 LEU A O 1
ATOM 634 N N . LEU A 1 83 ? 3.514 0.680 -6.564 1.00 97.19 83 LEU A N 1
ATOM 635 C CA . LEU A 1 83 ? 2.509 -0.325 -6.199 1.00 97.19 83 LEU A CA 1
ATOM 636 C C . LEU A 1 83 ? 1.134 -0.002 -6.800 1.00 97.19 83 LEU A C 1
ATOM 638 O O . LEU A 1 83 ? 0.492 -0.889 -7.368 1.00 97.19 83 LEU A O 1
ATOM 642 N N . LEU A 1 84 ? 0.713 1.265 -6.754 1.00 97.69 84 LEU A N 1
ATOM 643 C CA . LEU A 1 84 ? -0.555 1.716 -7.333 1.00 97.69 84 LEU A CA 1
ATOM 644 C C . LEU A 1 84 ? -0.633 1.493 -8.849 1.00 97.69 84 LEU A C 1
ATOM 646 O O . LEU A 1 84 ? -1.716 1.208 -9.365 1.00 97.69 84 LEU A O 1
ATOM 650 N N . THR A 1 85 ? 0.500 1.506 -9.567 1.00 96.06 85 THR A N 1
ATOM 651 C CA . THR A 1 85 ? 0.499 1.188 -11.006 1.00 96.06 85 THR A CA 1
ATOM 652 C C . THR A 1 85 ? -0.004 -0.220 -11.321 1.00 96.06 85 THR A C 1
ATOM 654 O O . THR A 1 85 ? -0.433 -0.455 -12.449 1.00 96.06 85 THR A O 1
ATOM 657 N N . LEU A 1 86 ? 0.030 -1.160 -10.365 1.00 94.81 86 LEU A N 1
ATOM 658 C CA . LEU A 1 86 ? -0.492 -2.513 -10.576 1.00 94.81 86 LEU A CA 1
ATOM 659 C C . LEU A 1 86 ? -2.005 -2.579 -10.543 1.00 94.81 86 LEU A C 1
ATOM 661 O O . LEU A 1 86 ? -2.558 -3.483 -11.148 1.00 94.81 86 LEU A O 1
ATOM 665 N N . VAL A 1 87 ? -2.658 -1.691 -9.802 1.00 95.81 87 VAL A N 1
ATOM 666 C CA . VAL A 1 87 ? -4.083 -1.815 -9.468 1.00 95.81 87 VAL A CA 1
ATOM 667 C C . VAL A 1 87 ? -4.941 -0.726 -10.097 1.00 95.81 87 VAL A C 1
ATOM 669 O O . VAL A 1 87 ? -6.133 -0.946 -10.288 1.00 95.81 87 VAL A O 1
ATOM 672 N N . ASN A 1 88 ? -4.345 0.397 -10.504 1.00 96.38 88 ASN A N 1
ATOM 673 C CA . ASN A 1 88 ? -5.049 1.452 -11.242 1.00 96.38 88 ASN A CA 1
ATOM 674 C C . ASN A 1 88 ? -5.011 1.243 -12.772 1.00 96.38 88 ASN A C 1
ATOM 676 O O . ASN A 1 88 ? -5.626 1.987 -13.525 1.00 96.38 88 ASN A O 1
ATOM 680 N N . ASP A 1 89 ? -4.332 0.196 -13.247 1.00 95.69 89 ASP A N 1
ATOM 681 C CA . ASP A 1 89 ? -4.344 -0.259 -14.641 1.00 95.69 89 ASP A CA 1
ATOM 682 C C . ASP A 1 89 ? -5.031 -1.630 -14.703 1.00 95.69 89 ASP A C 1
ATOM 684 O O . ASP A 1 89 ? -4.544 -2.584 -14.094 1.00 95.69 89 ASP A O 1
ATOM 688 N N . CYS A 1 90 ? -6.157 -1.742 -15.418 1.00 93.50 90 CYS A N 1
ATOM 689 C CA . CYS A 1 90 ? -6.963 -2.968 -15.454 1.00 93.50 90 CYS A CA 1
ATOM 690 C C . CYS A 1 90 ? -6.168 -4.200 -15.921 1.00 93.50 90 CYS A C 1
ATOM 692 O O . CYS A 1 90 ? -6.270 -5.260 -15.305 1.00 93.50 90 CYS A O 1
ATOM 694 N N . ASP A 1 91 ? -5.329 -4.060 -16.952 1.00 94.81 91 ASP A N 1
ATOM 695 C CA . ASP A 1 91 ? -4.571 -5.185 -17.514 1.00 94.81 91 ASP A CA 1
ATOM 696 C C . ASP A 1 91 ? -3.487 -5.675 -16.550 1.00 94.81 91 ASP A C 1
ATOM 698 O O . ASP A 1 91 ? -3.183 -6.874 -16.482 1.00 94.81 91 ASP A O 1
ATOM 702 N N . LYS A 1 92 ? -2.862 -4.748 -15.815 1.00 94.69 92 LYS A N 1
ATOM 703 C CA . LYS A 1 92 ? -1.895 -5.096 -14.767 1.00 94.69 92 LYS A CA 1
ATOM 704 C C . LYS A 1 92 ? -2.600 -5.670 -13.544 1.00 94.69 92 LYS A C 1
ATOM 706 O O . LYS A 1 92 ? -2.097 -6.643 -12.978 1.00 94.69 92 LYS A O 1
ATOM 711 N N . ARG A 1 93 ? -3.764 -5.132 -13.181 1.00 95.94 93 ARG A N 1
ATOM 712 C CA . ARG A 1 93 ? -4.544 -5.551 -12.013 1.00 95.94 93 ARG A CA 1
ATOM 713 C C . ARG A 1 93 ? -4.987 -6.993 -12.135 1.00 95.94 93 ARG A C 1
ATOM 715 O O . ARG A 1 93 ? -4.768 -7.764 -11.205 1.00 95.94 93 ARG A O 1
ATOM 722 N N . ASP A 1 94 ? -5.506 -7.378 -13.292 1.00 94.44 94 ASP A N 1
ATOM 723 C CA . ASP A 1 94 ? -5.971 -8.744 -13.534 1.00 94.44 94 ASP A CA 1
ATOM 724 C C . ASP A 1 94 ? -4.831 -9.773 -13.457 1.00 94.44 94 ASP A C 1
ATOM 726 O O . ASP A 1 94 ? -5.049 -10.928 -13.098 1.00 94.44 94 ASP A O 1
ATOM 730 N N . LYS A 1 95 ? -3.595 -9.362 -13.768 1.00 93.81 95 LYS A N 1
ATOM 731 C CA . LYS A 1 95 ? -2.420 -10.249 -13.779 1.00 93.81 95 LYS A CA 1
ATOM 732 C C . LYS A 1 95 ? -1.650 -10.270 -12.461 1.00 93.81 95 LYS A C 1
ATOM 734 O O . LYS A 1 95 ? -1.101 -11.308 -12.098 1.00 93.81 95 LYS A O 1
ATOM 739 N N . TYR A 1 96 ? -1.554 -9.131 -11.778 1.00 93.56 96 TYR A N 1
ATOM 740 C CA . TYR A 1 96 ? -0.630 -8.928 -10.656 1.00 93.56 96 TYR A CA 1
ATOM 741 C C . TYR A 1 96 ? -1.293 -8.358 -9.401 1.00 93.56 96 TYR A C 1
ATOM 743 O O . TYR A 1 96 ? -0.658 -8.346 -8.346 1.00 93.56 96 TYR A O 1
ATOM 751 N N . GLY A 1 97 ? -2.555 -7.926 -9.474 1.00 93.56 97 GLY A N 1
ATOM 752 C CA . GLY A 1 97 ? -3.277 -7.332 -8.349 1.00 93.56 97 GLY A CA 1
ATOM 753 C C . GLY A 1 97 ? -3.301 -8.244 -7.123 1.00 93.56 97 GLY A C 1
ATOM 754 O O . GLY A 1 97 ? -3.047 -7.782 -6.017 1.00 93.56 97 GLY A O 1
ATOM 755 N N . ASP A 1 98 ? -3.467 -9.555 -7.315 1.00 92.06 98 ASP A N 1
ATOM 756 C CA . ASP A 1 98 ? -3.456 -10.538 -6.222 1.00 92.06 98 ASP A CA 1
ATOM 757 C C . ASP A 1 98 ? -2.119 -10.610 -5.461 1.00 92.06 98 ASP A C 1
ATOM 759 O O . ASP A 1 98 ? -2.083 -11.090 -4.326 1.00 92.06 98 ASP A O 1
ATOM 763 N N . VAL A 1 99 ? -1.000 -10.190 -6.064 1.00 91.62 99 VAL A N 1
ATOM 764 C CA . VAL A 1 99 ? 0.294 -10.106 -5.363 1.00 91.62 99 VAL A CA 1
ATOM 765 C C . VAL A 1 99 ? 0.282 -8.926 -4.396 1.00 91.62 99 VAL A C 1
ATOM 767 O O . VAL A 1 99 ? 0.635 -9.094 -3.230 1.00 91.62 99 VAL A O 1
ATOM 770 N N . LEU A 1 100 ? -0.192 -7.762 -4.852 1.00 94.25 100 LEU A N 1
ATOM 771 C CA . LEU A 1 100 ? -0.336 -6.585 -3.998 1.00 94.25 100 LEU A CA 1
ATOM 772 C C . LEU A 1 100 ? -1.375 -6.814 -2.897 1.00 94.25 100 LEU A C 1
ATOM 774 O O . LEU A 1 100 ? -1.102 -6.496 -1.746 1.00 94.25 100 LEU A O 1
ATOM 778 N N . VAL A 1 101 ? -2.528 -7.409 -3.231 1.00 95.31 101 VAL A N 1
ATOM 779 C CA . VAL A 1 101 ? -3.581 -7.731 -2.254 1.00 95.31 101 VAL A CA 1
ATOM 780 C C . VAL A 1 101 ? -3.007 -8.568 -1.123 1.00 95.31 101 VAL A C 1
ATOM 782 O O . VAL A 1 101 ? -3.134 -8.198 0.034 1.00 95.31 101 VAL A O 1
ATOM 785 N N . ARG A 1 102 ? -2.295 -9.649 -1.450 1.00 91.69 102 ARG A N 1
ATOM 786 C CA . ARG A 1 102 ? -1.668 -10.517 -0.448 1.00 91.69 102 ARG A CA 1
ATOM 787 C C . ARG A 1 102 ? -0.674 -9.774 0.446 1.00 91.69 102 ARG A C 1
ATOM 789 O O . ARG A 1 102 ? -0.728 -9.933 1.662 1.00 91.69 102 ARG A O 1
ATOM 796 N N . ALA A 1 103 ? 0.192 -8.955 -0.146 1.00 91.88 103 ALA A N 1
ATOM 797 C CA . ALA A 1 103 ? 1.173 -8.166 0.593 1.00 91.88 103 ALA A CA 1
ATOM 798 C C . ALA A 1 103 ? 0.514 -7.168 1.556 1.00 91.88 103 ALA A C 1
ATOM 800 O O . ALA A 1 103 ? 0.854 -7.111 2.736 1.00 91.88 103 ALA A O 1
ATOM 801 N N . VAL A 1 104 ? -0.462 -6.405 1.058 1.00 95.44 104 VAL A N 1
ATOM 802 C CA . VAL A 1 104 ? -1.198 -5.414 1.849 1.00 95.44 104 VAL A CA 1
ATOM 803 C C . VAL A 1 104 ? -2.024 -6.099 2.930 1.00 95.44 104 VAL A C 1
ATOM 805 O O . VAL A 1 104 ? -1.959 -5.673 4.072 1.00 95.44 104 VAL A O 1
ATOM 808 N N . THR A 1 105 ? -2.736 -7.187 2.630 1.00 94.06 105 THR A N 1
ATOM 809 C CA . THR A 1 105 ? -3.491 -7.949 3.636 1.00 94.06 105 THR A CA 1
ATOM 810 C C . THR A 1 105 ? -2.583 -8.467 4.749 1.00 94.06 105 THR A C 1
ATOM 812 O O . THR A 1 105 ? -2.955 -8.350 5.910 1.00 94.06 105 THR A O 1
ATOM 815 N N . ARG A 1 106 ? -1.372 -8.958 4.443 1.00 90.56 106 ARG A N 1
ATOM 816 C CA . ARG A 1 106 ? -0.397 -9.340 5.481 1.00 90.56 106 ARG A CA 1
ATOM 817 C C . ARG A 1 106 ? -0.002 -8.153 6.347 1.00 90.56 106 ARG A C 1
ATOM 819 O O . ARG A 1 106 ? 0.051 -8.304 7.562 1.00 90.56 106 ARG A O 1
ATOM 826 N N . VAL A 1 107 ? 0.299 -7.002 5.738 1.00 92.19 107 VAL A N 1
ATOM 827 C CA . VAL A 1 107 ? 0.594 -5.789 6.511 1.00 92.19 107 VAL A CA 1
ATOM 828 C C . VAL A 1 107 ? -0.586 -5.487 7.414 1.00 92.19 107 VAL A C 1
ATOM 830 O O . VAL A 1 107 ? -0.424 -5.485 8.625 1.00 92.19 107 VAL A O 1
ATOM 833 N N . LEU A 1 108 ? -1.782 -5.360 6.839 1.00 93.69 108 LEU A N 1
ATOM 834 C CA . LEU A 1 108 ? -2.981 -5.058 7.593 1.00 93.69 108 LEU A CA 1
ATOM 835 C C . LEU A 1 108 ? -3.179 -6.050 8.728 1.00 93.69 108 LEU A C 1
ATOM 837 O O . LEU A 1 108 ? -3.405 -5.587 9.822 1.00 93.69 108 LEU A O 1
ATOM 841 N N . GLU A 1 109 ? -3.092 -7.361 8.536 1.00 90.06 109 GLU A N 1
ATOM 842 C CA . GLU A 1 109 ? -3.513 -8.351 9.538 1.00 90.06 109 GLU A CA 1
ATOM 843 C C . GLU A 1 109 ? -2.427 -8.795 10.525 1.00 90.06 109 GLU A C 1
ATOM 845 O O . GLU A 1 109 ? -2.770 -9.331 11.578 1.00 90.06 109 GLU A O 1
ATOM 850 N N . CYS A 1 110 ? -1.142 -8.615 10.205 1.00 86.56 110 CYS A N 1
ATOM 851 C CA . CYS A 1 110 ? -0.044 -9.221 10.969 1.00 86.56 110 CYS A CA 1
ATOM 852 C C . CYS A 1 110 ? 1.002 -8.237 11.507 1.00 86.56 110 CYS A C 1
ATOM 854 O O . CYS A 1 110 ? 1.845 -8.659 12.293 1.00 86.56 110 CYS A O 1
ATOM 856 N N . VAL A 1 111 ? 1.010 -6.982 11.058 1.00 87.62 111 VAL A N 1
ATOM 857 C CA . VAL A 1 111 ? 1.955 -5.952 11.528 1.00 87.62 111 VAL A CA 1
ATOM 858 C C . VAL A 1 111 ? 1.374 -5.273 12.770 1.00 87.62 111 VAL A C 1
ATOM 860 O O . VAL A 1 111 ? 0.170 -5.013 12.816 1.00 87.62 111 VAL A O 1
ATOM 863 N N . GLU A 1 112 ? 2.214 -5.023 13.777 1.00 87.50 112 GLU A N 1
ATOM 864 C CA . GLU A 1 112 ? 1.826 -4.352 15.034 1.00 87.50 112 GLU A CA 1
ATOM 865 C C . GLU A 1 112 ? 2.268 -2.880 15.056 1.00 87.50 112 GLU A C 1
ATOM 867 O O . GLU A 1 112 ? 1.801 -2.094 15.876 1.00 87.50 112 GLU A O 1
ATOM 872 N N . GLU A 1 113 ? 3.141 -2.492 14.129 1.00 92.31 113 GLU A N 1
ATOM 873 C CA . GLU A 1 113 ? 3.583 -1.126 13.893 1.00 92.31 113 GLU A CA 1
ATOM 874 C C . GLU A 1 113 ? 2.454 -0.281 13.269 1.00 92.31 113 GLU A C 1
ATOM 876 O O . GLU A 1 113 ? 2.137 -0.389 12.078 1.00 92.31 113 GLU A O 1
ATOM 881 N N . TRP A 1 114 ? 1.811 0.550 14.098 1.00 94.25 114 TRP A N 1
ATOM 882 C CA . TRP A 1 114 ? 0.642 1.354 13.717 1.00 94.25 114 TRP A CA 1
ATOM 883 C C . TRP A 1 114 ? 0.938 2.389 12.633 1.00 94.25 114 TRP A C 1
ATOM 885 O O . TRP A 1 114 ? 0.127 2.569 11.728 1.00 94.25 114 TRP A O 1
ATOM 895 N N . ASP A 1 115 ? 2.111 3.015 12.654 1.00 93.31 115 ASP A N 1
ATOM 896 C CA . ASP A 1 115 ? 2.553 3.927 11.598 1.00 93.31 115 ASP A CA 1
ATOM 897 C C . ASP A 1 115 ? 2.613 3.222 10.235 1.00 93.31 115 ASP A C 1
ATOM 899 O O . ASP A 1 115 ? 2.044 3.707 9.254 1.00 93.31 115 ASP A O 1
ATOM 903 N N . TRP A 1 116 ? 3.208 2.031 10.169 1.00 94.19 116 TRP A N 1
ATOM 904 C CA . TRP A 1 116 ? 3.273 1.247 8.938 1.00 94.19 116 TRP A CA 1
ATOM 905 C C . TRP A 1 116 ? 1.880 0.842 8.441 1.00 94.19 116 TRP A C 1
ATOM 907 O O . TRP A 1 116 ? 1.580 0.961 7.244 1.00 94.19 116 TRP A O 1
ATOM 917 N N . LEU A 1 117 ? 1.004 0.395 9.345 1.00 95.44 117 LEU A N 1
ATOM 918 C CA . LEU A 1 117 ? -0.393 0.104 9.021 1.00 95.44 117 LEU A CA 1
ATOM 919 C C . LEU A 1 117 ? -1.079 1.334 8.419 1.00 95.44 117 LEU A C 1
ATOM 921 O O . LEU A 1 117 ? -1.659 1.245 7.334 1.00 95.44 117 LEU A O 1
ATOM 925 N N . TYR A 1 118 ? -0.975 2.480 9.093 1.00 96.62 118 TYR A N 1
ATOM 926 C CA . TYR A 1 118 ? -1.603 3.729 8.683 1.00 96.62 118 TYR A CA 1
ATOM 927 C C . TYR A 1 118 ? -1.131 4.173 7.297 1.00 96.62 118 TYR A C 1
ATOM 929 O O . TYR A 1 118 ? -1.945 4.382 6.392 1.00 96.62 118 TYR A O 1
ATOM 937 N N . TRP A 1 119 ? 0.185 4.234 7.080 1.00 96.12 119 TRP A N 1
ATOM 938 C CA . TRP A 1 119 ? 0.751 4.669 5.805 1.00 96.12 119 TRP A CA 1
ATOM 939 C C . TRP A 1 119 ? 0.439 3.712 4.661 1.00 96.12 119 TRP A C 1
ATOM 941 O O . TRP A 1 119 ? 0.208 4.158 3.536 1.00 96.12 119 TRP A O 1
ATOM 951 N N . THR A 1 120 ? 0.346 2.410 4.934 1.00 97.19 120 THR A N 1
ATOM 952 C CA . THR A 1 120 ? -0.092 1.431 3.932 1.00 97.19 120 THR A CA 1
ATOM 953 C C . THR A 1 120 ? -1.534 1.690 3.500 1.00 97.19 120 THR A C 1
ATOM 955 O O . THR A 1 120 ? -1.839 1.634 2.306 1.00 97.19 120 THR A O 1
ATOM 958 N N . ILE A 1 121 ? -2.428 2.022 4.434 1.00 97.62 121 ILE A N 1
ATOM 959 C CA . ILE A 1 121 ? -3.815 2.352 4.093 1.00 97.62 121 ILE A CA 1
ATOM 960 C C . ILE A 1 121 ? -3.852 3.640 3.276 1.00 97.62 121 ILE A C 1
ATOM 962 O O . ILE A 1 121 ? -4.383 3.632 2.171 1.00 97.62 121 ILE A O 1
ATOM 966 N N . VAL A 1 122 ? -3.253 4.720 3.778 1.00 96.94 122 VAL A N 1
ATOM 967 C CA . VAL A 1 122 ? -3.318 6.046 3.145 1.00 96.94 122 VAL A CA 1
ATOM 968 C C . VAL A 1 122 ? -2.692 6.049 1.750 1.00 96.94 122 VAL A C 1
ATOM 970 O O . VAL A 1 122 ? -3.275 6.586 0.812 1.00 96.94 122 VAL A O 1
ATOM 973 N N . HIS A 1 123 ? -1.513 5.449 1.586 1.00 96.75 123 HIS A N 1
ATOM 974 C CA . HIS A 1 123 ? -0.751 5.577 0.344 1.00 96.75 123 HIS A CA 1
ATOM 975 C C . HIS A 1 123 ? -0.982 4.452 -0.660 1.00 96.75 123 HIS A C 1
ATOM 977 O O . HIS A 1 123 ? -0.641 4.619 -1.830 1.00 96.75 123 HIS A O 1
ATOM 983 N N . VAL A 1 124 ? -1.549 3.319 -0.239 1.00 97.62 124 VAL A N 1
ATOM 984 C CA . VAL A 1 124 ? -1.812 2.190 -1.141 1.00 97.62 124 VAL A CA 1
ATOM 985 C C . VAL A 1 124 ? -3.296 1.892 -1.220 1.00 97.62 124 VAL A C 1
ATOM 987 O O . VAL A 1 124 ? -3.849 1.934 -2.310 1.00 97.62 124 VAL A O 1
ATOM 990 N N . VAL A 1 125 ? -3.963 1.610 -0.102 1.00 97.94 125 VAL A N 1
ATOM 991 C CA . VAL A 1 125 ? -5.372 1.179 -0.142 1.00 97.94 125 VAL A CA 1
ATOM 992 C C . VAL A 1 125 ? -6.286 2.316 -0.597 1.00 97.94 125 VAL A C 1
ATOM 994 O O . VAL A 1 125 ? -7.048 2.161 -1.550 1.00 97.94 125 VAL A O 1
ATOM 997 N N . ASP A 1 126 ? -6.166 3.481 0.029 1.00 96.75 126 ASP A N 1
ATOM 998 C CA . ASP A 1 126 ? -6.954 4.664 -0.303 1.00 96.75 126 ASP A CA 1
ATOM 999 C C . ASP A 1 126 ? -6.536 5.294 -1.643 1.00 96.75 126 ASP A C 1
ATOM 1001 O O . ASP A 1 126 ? -7.303 6.030 -2.260 1.00 96.75 126 ASP A O 1
ATOM 1005 N N . GLY A 1 127 ? -5.347 4.958 -2.151 1.00 96.62 127 GLY A N 1
ATOM 1006 C CA . GLY A 1 127 ? -4.875 5.368 -3.475 1.00 96.62 127 GLY A CA 1
ATOM 1007 C C . GLY A 1 127 ? -5.482 4.579 -4.646 1.00 96.62 127 GLY A C 1
ATOM 1008 O O . GLY A 1 127 ? -5.284 4.963 -5.801 1.00 96.62 127 GLY A O 1
ATOM 1009 N N . ILE A 1 128 ? -6.215 3.489 -4.390 1.00 97.69 128 ILE A N 1
ATOM 1010 C CA . ILE A 1 128 ? -6.826 2.672 -5.451 1.00 97.69 128 ILE A CA 1
ATOM 1011 C C . ILE A 1 128 ? -8.032 3.394 -6.050 1.00 97.69 128 ILE A C 1
ATOM 1013 O O . ILE A 1 128 ? -8.995 3.697 -5.354 1.00 97.69 128 ILE A O 1
ATOM 1017 N N . GLU A 1 129 ? -8.029 3.637 -7.356 1.00 96.81 129 GLU A N 1
ATOM 1018 C CA . GLU A 1 129 ? -9.093 4.400 -8.026 1.00 96.81 129 GLU A CA 1
ATOM 1019 C C . GLU A 1 129 ? -10.433 3.649 -8.048 1.00 96.81 129 GLU A C 1
ATOM 1021 O O . GLU A 1 129 ? -11.484 4.220 -7.749 1.00 96.81 129 GLU A O 1
ATOM 1026 N N . ASP A 1 130 ? -10.401 2.346 -8.330 1.00 96.38 130 ASP A N 1
ATOM 1027 C CA . ASP A 1 130 ? -11.586 1.490 -8.353 1.00 96.38 130 ASP A CA 1
ATOM 1028 C C . ASP A 1 130 ? -12.042 1.125 -6.933 1.00 96.38 130 ASP A C 1
ATOM 1030 O O . ASP A 1 130 ? -11.612 0.134 -6.332 1.00 96.38 130 ASP A O 1
ATOM 1034 N N . ARG A 1 131 ? -12.949 1.942 -6.392 1.00 95.94 131 ARG A N 1
ATOM 1035 C CA . ARG A 1 131 ? -13.488 1.773 -5.035 1.00 95.94 131 ARG A CA 1
ATOM 1036 C C . ARG A 1 131 ? -14.291 0.485 -4.861 1.00 95.94 131 ARG A C 1
ATOM 1038 O O . ARG A 1 131 ? -14.351 -0.035 -3.749 1.00 95.94 131 ARG A O 1
ATOM 1045 N N . GLY A 1 132 ? -14.907 -0.029 -5.928 1.00 96.50 132 GLY A N 1
ATOM 1046 C CA . GLY A 1 132 ? -15.636 -1.296 -5.891 1.00 96.50 132 GLY A CA 1
ATOM 1047 C C . GLY A 1 132 ? -14.681 -2.459 -5.647 1.00 96.50 132 GLY A C 1
ATOM 1048 O O . GLY A 1 132 ? -14.838 -3.188 -4.667 1.00 96.50 132 GLY A O 1
ATOM 1049 N N . TRP A 1 133 ? -13.645 -2.557 -6.482 1.00 96.44 133 TRP A N 1
ATOM 1050 C CA . TRP A 1 133 ? -12.606 -3.578 -6.359 1.00 96.44 133 TRP A CA 1
ATOM 1051 C C . TRP A 1 133 ? -11.827 -3.461 -5.044 1.00 96.44 133 TRP A C 1
ATOM 1053 O O . TRP A 1 133 ? -11.598 -4.460 -4.365 1.00 96.44 133 TRP A O 1
ATOM 1063 N N . MET A 1 134 ? -11.461 -2.244 -4.631 1.00 97.69 134 MET A N 1
ATOM 1064 C CA . MET A 1 134 ? -10.756 -2.024 -3.365 1.00 97.69 134 MET A CA 1
ATOM 1065 C C . MET A 1 134 ? -11.566 -2.539 -2.168 1.00 97.69 134 MET A C 1
ATOM 1067 O O . MET A 1 134 ? -11.035 -3.291 -1.350 1.00 97.69 134 MET A O 1
ATOM 1071 N N . ARG A 1 135 ? -12.866 -2.218 -2.090 1.00 97.75 135 ARG A N 1
ATOM 1072 C CA . ARG A 1 135 ? -13.737 -2.725 -1.016 1.00 97.75 135 ARG A CA 1
ATOM 1073 C C . ARG A 1 135 ? -13.901 -4.238 -1.069 1.00 97.75 135 ARG A C 1
ATOM 1075 O O . ARG A 1 135 ? -13.883 -4.874 -0.019 1.00 97.75 135 ARG A O 1
ATOM 1082 N N . GLU A 1 136 ? -14.039 -4.809 -2.264 1.00 97.31 136 GLU A N 1
ATOM 1083 C CA . GLU A 1 136 ? -14.111 -6.261 -2.453 1.00 97.31 136 GLU A CA 1
ATOM 1084 C C . GLU A 1 136 ? -12.858 -6.960 -1.905 1.00 97.31 136 GLU A C 1
ATOM 1086 O O . GLU A 1 136 ? -12.970 -7.977 -1.224 1.00 97.31 136 GLU A O 1
ATOM 1091 N N . ARG A 1 137 ? -11.666 -6.407 -2.165 1.00 97.69 137 ARG A N 1
ATOM 1092 C CA . ARG A 1 137 ? -10.391 -7.043 -1.802 1.00 97.69 137 ARG A CA 1
ATOM 1093 C C . ARG A 1 137 ? -9.909 -6.745 -0.387 1.00 97.69 137 ARG A C 1
ATOM 1095 O O . ARG A 1 137 ? -9.319 -7.626 0.228 1.00 97.69 137 ARG A O 1
ATOM 1102 N N . PHE A 1 138 ? -10.166 -5.550 0.140 1.00 97.88 138 PHE A N 1
ATOM 1103 C CA . PHE A 1 138 ? -9.611 -5.104 1.425 1.00 97.88 138 PHE A CA 1
ATOM 1104 C C . PHE A 1 138 ? -10.661 -4.826 2.500 1.00 97.88 138 PHE A C 1
ATOM 1106 O O . PHE A 1 138 ? -10.307 -4.699 3.670 1.00 97.88 138 PHE A O 1
ATOM 1113 N N . GLY A 1 139 ? -11.950 -4.759 2.155 1.00 97.00 139 GLY A N 1
ATOM 1114 C CA . GLY A 1 139 ? -12.994 -4.319 3.084 1.00 97.00 139 GLY A CA 1
ATOM 1115 C C . GLY A 1 139 ? -13.095 -5.167 4.355 1.00 97.00 139 GLY A C 1
ATOM 1116 O O . GLY A 1 139 ? -13.310 -4.626 5.437 1.00 97.00 139 GLY A O 1
ATOM 1117 N N . ALA A 1 140 ? -12.891 -6.483 4.252 1.00 96.12 140 ALA A N 1
ATOM 1118 C CA . ALA A 1 140 ? -12.880 -7.367 5.417 1.00 96.12 140 ALA A CA 1
ATOM 1119 C C . ALA A 1 140 ? -11.689 -7.078 6.350 1.00 96.12 140 ALA A C 1
ATOM 1121 O O . ALA A 1 140 ? -11.891 -6.884 7.550 1.00 96.12 140 ALA A O 1
ATOM 1122 N N . SER A 1 141 ? -10.472 -6.985 5.804 1.00 96.75 141 SER A N 1
ATOM 1123 C CA . SER A 1 141 ? -9.258 -6.698 6.579 1.00 96.75 141 SER A CA 1
ATOM 1124 C C . SER A 1 141 ? -9.287 -5.293 7.194 1.00 96.75 141 SER A C 1
ATOM 1126 O O . SER A 1 141 ? -8.857 -5.124 8.333 1.00 96.75 141 SER A O 1
ATOM 1128 N N . LEU A 1 142 ? -9.853 -4.299 6.496 1.00 97.25 142 LEU A N 1
ATOM 1129 C CA . LEU A 1 142 ? -10.051 -2.939 7.017 1.00 97.25 142 LEU A CA 1
ATOM 1130 C C . LEU A 1 142 ? -11.037 -2.906 8.194 1.00 97.25 142 LEU A C 1
ATOM 1132 O O . LEU A 1 142 ? -10.749 -2.293 9.217 1.00 97.25 142 LEU A O 1
ATOM 1136 N N . LYS A 1 143 ? -12.170 -3.613 8.102 1.00 95.69 143 LYS A N 1
ATOM 1137 C CA . LYS A 1 143 ? -13.129 -3.719 9.219 1.00 95.69 143 LYS A CA 1
ATOM 1138 C C . LYS A 1 143 ? -12.531 -4.447 10.419 1.00 95.69 143 LYS A C 1
ATOM 1140 O O . LYS A 1 143 ? -12.727 -4.037 11.561 1.00 95.69 143 LYS A O 1
ATOM 1145 N N . ALA A 1 144 ? -11.770 -5.511 10.166 1.00 94.56 144 ALA A N 1
ATOM 1146 C CA . ALA A 1 144 ? -11.043 -6.217 11.214 1.00 94.56 144 ALA A CA 1
ATOM 1147 C C . ALA A 1 144 ? -9.957 -5.336 11.853 1.00 94.56 144 ALA A C 1
ATOM 1149 O O . ALA A 1 144 ? -9.730 -5.431 13.056 1.00 94.56 144 ALA A O 1
ATOM 1150 N N . LEU A 1 145 ? -9.299 -4.470 11.071 1.00 95.00 145 LEU A N 1
ATOM 1151 C CA . LEU A 1 145 ? -8.371 -3.463 11.583 1.00 95.00 145 LEU A CA 1
ATOM 1152 C C . LEU A 1 145 ? -9.070 -2.467 12.500 1.00 95.00 145 LEU A C 1
ATOM 1154 O O . LEU A 1 145 ? -8.635 -2.290 13.631 1.00 95.00 145 LEU A O 1
ATOM 1158 N N . GLN A 1 146 ? -10.178 -1.877 12.060 1.00 92.31 146 GLN A N 1
ATOM 1159 C CA . GLN A 1 146 ? -10.922 -0.898 12.852 1.00 92.31 146 GLN A CA 1
ATOM 1160 C C . GLN A 1 146 ? -11.304 -1.432 14.243 1.00 92.31 146 GLN A C 1
ATOM 1162 O O . GLN A 1 146 ? -11.240 -0.705 15.226 1.00 92.31 146 GLN A O 1
ATOM 1167 N N . GLY A 1 147 ? -11.644 -2.722 14.346 1.00 89.50 147 GLY A N 1
ATOM 1168 C CA . GLY A 1 147 ? -11.973 -3.365 15.621 1.00 89.50 147 GLY A CA 1
ATOM 1169 C C . GLY A 1 147 ? -10.792 -3.604 16.575 1.00 89.50 147 GLY A C 1
ATOM 1170 O O . GLY A 1 147 ? -11.033 -3.947 17.731 1.00 89.50 147 GLY A O 1
ATOM 1171 N N . ARG A 1 148 ? -9.539 -3.457 16.121 1.00 93.56 148 ARG A N 1
ATOM 1172 C CA . ARG A 1 148 ? -8.330 -3.664 16.943 1.00 93.56 148 ARG A CA 1
ATOM 1173 C C . ARG A 1 148 ? -7.494 -2.412 17.182 1.00 93.56 148 ARG A C 1
ATOM 1175 O O . ARG A 1 148 ? -6.599 -2.491 18.017 1.00 93.56 148 ARG A O 1
ATOM 1182 N N . VAL A 1 149 ? -7.733 -1.313 16.460 1.00 93.56 149 VAL A N 1
ATOM 1183 C CA . VAL A 1 149 ? -6.981 -0.066 16.671 1.00 93.56 149 VAL A CA 1
ATOM 1184 C C . VAL A 1 149 ? -7.211 0.411 18.114 1.00 93.56 149 VAL A C 1
ATOM 1186 O O . VAL A 1 149 ? -8.365 0.600 18.514 1.00 93.56 149 VAL A O 1
ATOM 1189 N N . PRO A 1 150 ? -6.153 0.572 18.930 1.00 94.38 150 PRO A N 1
ATOM 1190 C CA . PRO A 1 150 ? -6.268 1.141 20.263 1.00 94.38 150 PRO A CA 1
ATOM 1191 C C . PRO A 1 150 ? -6.828 2.559 20.202 1.00 94.38 150 PRO A C 1
ATOM 1193 O O . PRO A 1 150 ? -6.581 3.299 19.257 1.00 94.38 150 PRO A O 1
ATOM 1196 N N . LYS A 1 151 ? -7.536 2.975 21.254 1.00 94.75 151 LYS A N 1
ATOM 1197 C CA . LYS A 1 151 ? -8.126 4.320 21.322 1.00 94.75 151 LYS A CA 1
ATOM 1198 C C . LYS A 1 151 ? -7.090 5.438 21.155 1.00 94.75 151 LYS A C 1
ATOM 1200 O O . LYS A 1 151 ? -7.410 6.456 20.563 1.00 94.75 151 LYS A O 1
ATOM 1205 N N . GLU A 1 152 ? -5.883 5.233 21.675 1.00 95.12 152 GLU A N 1
ATOM 1206 C CA . GLU A 1 152 ? -4.763 6.178 21.571 1.00 95.12 152 GLU A CA 1
ATOM 1207 C C . GLU A 1 152 ? -4.335 6.362 20.109 1.00 95.12 152 GLU A C 1
ATOM 1209 O O . GLU A 1 152 ? -4.302 7.481 19.615 1.00 95.12 152 GLU A O 1
ATOM 1214 N N . GLU A 1 153 ? -4.140 5.263 19.378 1.00 95.12 153 GLU A N 1
ATOM 1215 C CA . GLU A 1 153 ? -3.776 5.304 17.956 1.00 95.12 153 GLU A CA 1
ATOM 1216 C C . GLU A 1 153 ? -4.907 5.872 17.084 1.00 95.12 153 GLU A C 1
ATOM 1218 O O . GLU A 1 153 ? -4.662 6.574 16.106 1.00 95.12 153 GLU A O 1
ATOM 1223 N N . GLU A 1 154 ? -6.165 5.602 17.438 1.00 94.75 154 GLU A N 1
ATOM 1224 C CA . GLU A 1 154 ? -7.312 6.228 16.776 1.00 94.75 154 GLU A CA 1
ATOM 1225 C C . GLU A 1 154 ? -7.320 7.749 16.982 1.00 94.75 154 GLU A C 1
ATOM 1227 O O . GLU A 1 154 ? -7.558 8.487 16.030 1.00 94.75 154 GLU A O 1
ATOM 1232 N N . GLU A 1 155 ? -7.055 8.225 18.201 1.00 93.06 155 GLU A N 1
ATOM 1233 C CA . GLU A 1 155 ? -7.023 9.658 18.522 1.00 93.06 155 GLU A CA 1
ATOM 1234 C C . GLU A 1 155 ? -5.828 10.376 17.878 1.00 93.06 155 GLU A C 1
ATOM 1236 O O . GLU A 1 155 ? -5.980 11.516 17.436 1.00 93.06 155 GLU A O 1
ATOM 1241 N N . ASP A 1 156 ? -4.676 9.709 17.783 1.00 94.06 156 ASP A N 1
ATOM 1242 C CA . ASP A 1 156 ? -3.447 10.285 17.232 1.00 94.06 156 ASP A CA 1
ATOM 1243 C C . ASP A 1 156 ? -3.429 10.289 15.695 1.00 94.06 156 ASP A C 1
ATOM 1245 O O . ASP A 1 156 ? -2.996 11.269 15.082 1.00 94.06 156 ASP A O 1
ATOM 1249 N N . TRP A 1 157 ? -3.915 9.219 15.057 1.00 93.00 157 TRP A N 1
ATOM 1250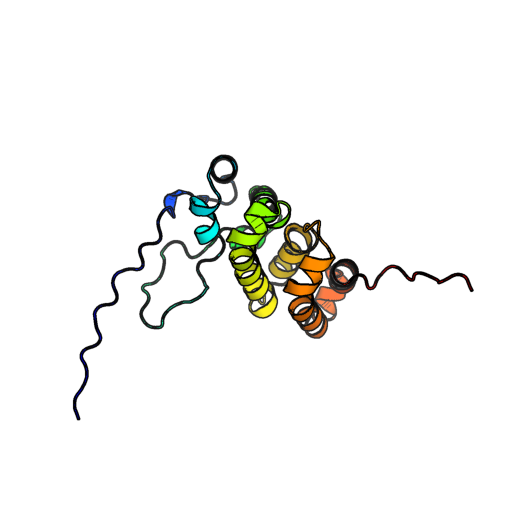 C CA . TRP A 1 157 ? -3.790 9.025 13.606 1.00 93.00 157 TRP A CA 1
ATOM 1251 C C . TRP A 1 157 ? -5.110 9.149 12.839 1.00 93.00 157 TRP A C 1
ATOM 1253 O O . TRP A 1 157 ? -5.098 9.405 11.632 1.00 93.00 157 TRP A O 1
ATOM 1263 N N . GLY A 1 158 ? -6.258 8.966 13.497 1.00 93.62 158 GLY A N 1
ATOM 1264 C CA . GLY A 1 158 ? -7.571 9.014 12.847 1.00 93.62 158 GLY A CA 1
ATOM 1265 C C . GLY A 1 158 ? -7.826 7.836 11.901 1.00 93.62 158 GLY A C 1
ATOM 1266 O O . GLY A 1 158 ? -8.305 8.029 10.779 1.00 93.62 158 GLY A O 1
ATOM 1267 N N . PHE A 1 159 ? -7.493 6.606 12.316 1.00 95.12 159 PHE A N 1
ATOM 1268 C CA . PHE A 1 159 ? -7.711 5.399 11.503 1.00 95.12 159 PHE A CA 1
ATOM 1269 C C . PHE A 1 159 ? -9.167 5.251 11.049 1.00 95.12 159 PHE A C 1
ATOM 1271 O O . PHE A 1 159 ? -9.408 4.894 9.895 1.00 95.12 159 PHE A O 1
ATOM 1278 N N . GLY A 1 160 ? -10.136 5.540 11.918 1.00 93.50 160 GLY A N 1
ATOM 1279 C CA . GLY A 1 160 ? -11.560 5.438 11.632 1.00 93.50 160 GLY A CA 1
ATOM 1280 C C . GLY A 1 160 ? -12.005 6.308 10.460 1.00 93.50 160 GLY A C 1
ATOM 1281 O O . GLY A 1 160 ? -12.795 5.846 9.638 1.00 93.50 160 GLY A O 1
ATOM 1282 N N . GLU A 1 161 ? -11.464 7.522 10.318 1.00 94.00 161 GLU A N 1
ATOM 1283 C CA . GLU A 1 161 ? -11.771 8.403 9.183 1.00 94.00 161 GLU A CA 1
ATOM 1284 C C . GLU A 1 161 ? -11.256 7.807 7.866 1.00 94.00 161 GLU A C 1
ATOM 1286 O O . GLU A 1 161 ? -11.994 7.707 6.881 1.00 94.00 161 GLU A O 1
ATOM 1291 N N . VAL A 1 162 ? -9.995 7.365 7.850 1.00 95.44 162 VAL A N 1
ATOM 1292 C CA . VAL A 1 162 ? -9.357 6.810 6.648 1.00 95.44 162 VAL A CA 1
ATOM 1293 C C . VAL A 1 162 ? -10.015 5.488 6.240 1.00 95.44 162 VAL A C 1
ATOM 1295 O O . VAL A 1 162 ? -10.318 5.279 5.061 1.00 95.44 162 VAL A O 1
ATOM 1298 N N . ILE A 1 163 ? -10.290 4.606 7.205 1.00 96.25 163 ILE A N 1
ATOM 1299 C CA . ILE A 1 163 ? -10.994 3.341 6.972 1.00 96.25 163 ILE A CA 1
ATOM 1300 C C . ILE A 1 163 ? -12.424 3.613 6.496 1.00 96.25 163 ILE A C 1
ATOM 1302 O O . ILE A 1 163 ? -12.848 3.028 5.499 1.00 96.25 163 ILE A O 1
ATOM 1306 N N . GLY A 1 164 ? -13.144 4.533 7.141 1.00 94.50 164 GLY A N 1
ATOM 1307 C CA . GLY A 1 164 ? -14.498 4.920 6.754 1.00 94.50 164 GLY A CA 1
ATOM 1308 C C . GLY A 1 164 ? -14.558 5.444 5.320 1.00 94.50 164 GLY A C 1
ATOM 1309 O O . GLY A 1 164 ? -15.403 5.005 4.538 1.00 94.50 164 GLY A O 1
ATOM 1310 N N . ARG A 1 165 ? -13.605 6.294 4.914 1.00 94.12 165 ARG A N 1
ATOM 1311 C CA . ARG A 1 165 ? -13.471 6.760 3.523 1.00 94.12 165 ARG A CA 1
ATOM 1312 C C . ARG A 1 165 ? -13.248 5.604 2.549 1.00 94.12 165 ARG A C 1
ATOM 1314 O O . ARG A 1 165 ? -13.905 5.548 1.509 1.00 94.12 165 ARG A O 1
ATOM 1321 N N . CYS A 1 166 ? -12.384 4.648 2.893 1.00 95.62 166 CYS A N 1
ATOM 1322 C CA . CYS A 1 166 ? -12.161 3.466 2.059 1.00 95.62 166 CYS A CA 1
ATOM 1323 C C . CYS A 1 166 ? -13.440 2.620 1.913 1.00 95.62 166 CYS A C 1
ATOM 1325 O O . CYS A 1 166 ? -13.798 2.166 0.822 1.00 95.62 166 CYS A O 1
ATOM 1327 N N . LEU A 1 167 ? -14.169 2.429 3.010 1.00 94.94 167 LEU A N 1
ATOM 1328 C CA . LEU A 1 167 ? -15.396 1.638 3.035 1.00 94.94 167 LEU A CA 1
ATOM 1329 C C . LEU A 1 167 ? -16.608 2.377 2.443 1.00 94.94 167 LEU A C 1
ATOM 1331 O O . LEU A 1 167 ? -17.598 1.727 2.109 1.00 94.94 167 LEU A O 1
ATOM 1335 N N . GLY A 1 168 ? -16.510 3.692 2.224 1.00 90.00 168 GLY A N 1
ATOM 1336 C CA . GLY A 1 168 ? -17.614 4.534 1.760 1.00 90.00 168 GLY A CA 1
ATOM 1337 C C . GLY A 1 168 ? -18.628 4.858 2.861 1.00 90.00 168 GLY A C 1
ATOM 1338 O O . GLY A 1 168 ? -19.797 5.072 2.571 1.00 90.00 168 GLY A O 1
ATOM 1339 N N . GLU A 1 169 ? -18.198 4.873 4.122 1.00 84.12 169 GLU A N 1
ATOM 1340 C CA . GLU A 1 169 ? -19.043 5.067 5.310 1.00 84.12 169 GLU A CA 1
ATOM 1341 C C . GLU A 1 169 ? -19.190 6.557 5.709 1.00 84.12 169 GLU A C 1
ATOM 1343 O O . GLU A 1 169 ? -19.677 6.864 6.794 1.00 84.12 169 GLU A O 1
ATOM 1348 N N . GLY A 1 170 ? -18.788 7.491 4.835 1.00 58.38 170 GLY A N 1
ATOM 1349 C CA . GLY A 1 170 ? -18.646 8.923 5.147 1.00 58.38 170 GLY A CA 1
ATOM 1350 C C . GLY A 1 170 ? -19.563 9.905 4.410 1.00 58.38 170 GLY A C 1
ATOM 1351 O O . GLY A 1 170 ? -19.641 11.052 4.834 1.00 58.38 170 GLY A O 1
ATOM 1352 N N . ASP A 1 171 ? -20.296 9.484 3.377 1.00 48.84 171 ASP A N 1
ATOM 1353 C CA . ASP A 1 171 ? -21.279 10.341 2.707 1.00 48.84 171 ASP A CA 1
ATOM 1354 C C . ASP A 1 171 ? -22.668 9.748 2.890 1.00 48.84 171 ASP A C 1
ATOM 1356 O O . ASP A 1 171 ? -23.093 8.826 2.193 1.00 48.84 171 ASP A O 1
ATOM 1360 N N . GLY A 1 172 ? -23.391 10.300 3.861 1.00 45.09 172 GLY A N 1
ATOM 1361 C CA . GLY A 1 172 ? -24.835 10.190 3.883 1.00 45.09 172 GLY A CA 1
ATOM 1362 C C . GLY A 1 172 ? -25.395 10.817 2.611 1.00 45.09 172 GLY A C 1
ATOM 1363 O O . GLY A 1 172 ? -25.691 12.013 2.587 1.00 45.09 172 GLY A O 1
ATOM 1364 N N . GLU A 1 173 ? -25.602 10.001 1.577 1.00 41.19 173 GLU A N 1
ATOM 1365 C CA . GLU A 1 173 ? -26.682 10.228 0.627 1.00 41.19 173 GLU A CA 1
ATOM 1366 C C . GLU A 1 173 ? -27.975 10.269 1.442 1.00 41.19 173 GLU A C 1
ATOM 1368 O O . GLU A 1 173 ? -28.624 9.271 1.748 1.00 41.19 173 GLU A O 1
ATOM 1373 N N . SER A 1 174 ? -28.319 11.484 1.850 1.00 43.47 174 SER A N 1
ATOM 1374 C CA . SER A 1 174 ? -29.689 11.859 2.120 1.00 43.47 174 SER A CA 1
ATOM 1375 C C . SER A 1 174 ? -30.432 11.670 0.802 1.00 43.47 174 SER A C 1
ATOM 1377 O O . SER A 1 174 ? -30.416 12.566 -0.039 1.00 43.47 174 SER A O 1
ATOM 1379 N N . GLU A 1 175 ? -31.036 10.499 0.592 1.00 37.41 175 GLU A N 1
ATOM 1380 C CA . GLU A 1 175 ? -32.049 10.325 -0.449 1.00 37.41 175 GLU A CA 1
ATOM 1381 C C . GLU A 1 175 ? -33.086 11.451 -0.278 1.00 37.41 175 GLU A C 1
ATOM 1383 O O . GLU A 1 175 ? -33.717 11.546 0.786 1.00 37.41 175 GLU A O 1
ATOM 1388 N N . PRO A 1 176 ? -33.284 12.341 -1.269 1.00 47.97 176 PRO A N 1
ATOM 1389 C CA . PRO A 1 176 ? -34.449 13.198 -1.247 1.00 47.97 176 PRO A CA 1
ATOM 1390 C C . PRO A 1 176 ? -35.678 12.307 -1.449 1.00 47.97 176 PRO A C 1
ATOM 1392 O O . PRO A 1 176 ? -35.787 11.587 -2.441 1.00 47.97 176 PRO A O 1
ATOM 1395 N N . ARG A 1 177 ? -36.572 12.350 -0.458 1.00 48.41 177 ARG A N 1
ATOM 1396 C CA . ARG A 1 177 ? -37.931 11.803 -0.533 1.00 48.41 177 ARG A CA 1
ATOM 1397 C C . ARG A 1 177 ? -38.731 12.405 -1.681 1.00 48.41 177 ARG A C 1
ATOM 1399 O O . ARG A 1 177 ? -38.557 13.620 -1.932 1.00 48.41 177 ARG A O 1
#

pLDDT: mean 84.23, std 18.9, range [37.41, 97.94]

Radius of gyration: 18.53 Å; chains: 1; bounding box: 58×60×39 Å

Secondary structure (DSSP, 8-state):
--PPPPP-PPP---TTGGGS-SSTT-HHHHHHHHTS-HHHHGGGS-S-S---TTPPPPSS---GGGGGS-TTSTTHHHHHHHHHTTTSSHHHHHHHHHHHHHHHHHHHHH---HHHHHHHIIIIITT-S-HHHHHHHHHHHHHHHHTT--HHHHHHH-HHHHHHHHHT-S-------